Protein AF-A0A5J6SM64-F1 (afdb_monomer)

Solvent-accessible surface area (backbone atoms only — not comparable to full-atom values): 6710 Å² total; per-residue (Å²): 128,86,73,83,79,80,70,74,94,56,58,65,60,37,32,51,49,21,48,49,48,22,70,76,70,75,34,43,38,58,56,46,41,38,67,60,49,30,49,81,66,74,43,81,64,72,47,63,54,53,47,100,86,63,45,28,42,49,60,55,67,74,44,64,52,70,72,54,51,49,54,56,51,49,23,63,76,52,51,16,38,55,98,86,42,76,65,40,58,49,67,53,57,52,54,40,75,68,56,51,46,71,51,87,52,100,81,51,52,43,17,88,90,78

Secondary structure (DSSP, 8-state):
-PPPPPP---HHHHHHHHHHHHHHHSS-HHHHHIIIIIGGGT----EE-B-TTS-B-TTS-EE--HHHHHHHHHHHHTTTEETTEESS-HHHHHHHHH--EE-SSTT-EE-TT-

Foldseek 3Di:
DPDDDADDDDLVVQLVVQVVCCVVVVDGPVVVCVVQPQVVLVFDAWDFDDDPVRHTSRRDRIDGDPVSVVSVVVCLVVLQDDPNDRSDHSVCSCCQPPDFDANVDPPGTHGNHD

pLDDT: mean 93.54, std 9.14, range [40.0, 98.5]

Nearest PDB structures (foldseek):
  8dc1-assembly1_A  TM=9.010E-01  e=5.578E-06  Leptospira interrogans serovar Copenhageni str. Fiocruz L1-130
  3vwl-assembly1_A-2  TM=8.712E-01  e=3.631E-04  Paenarthrobacter ureafaciens
  3vwm-assembly1_A-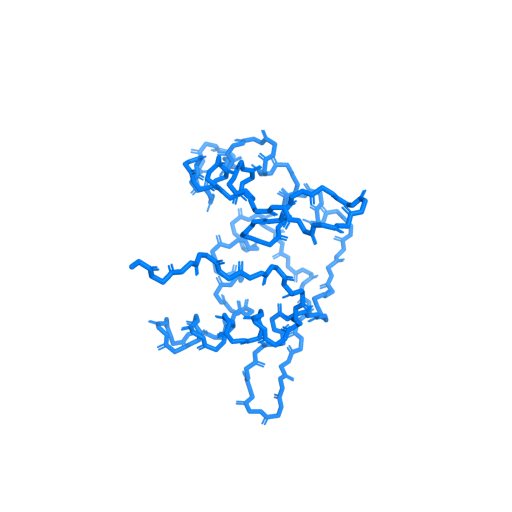2  TM=8.748E-01  e=3.876E-04  Paenarthrobacter ureafaciens
  3a66-assembly1_A-2  TM=8.771E-01  e=5.032E-04  Paenarthrobacter ureafaciens
  3a65-assembly1_A  TM=8.713E-01  e=5.032E-04  Paenarthrobacter ureafaciens

Mean predicted aligned error: 3.96 Å

Sequence (114 aa):
MAGRGTFRYKGVDYHLLSAIISKSTGLTLSNFAQTNLFSPLEIVDVEWGSDPQGVTVGSMGLKICFESLIKISQILVNNGLENKNEIISKHWINVSTTNGIPTNLSYGDYGFGW

InterPro domains:
  IPR012338 Beta-lactamase/transpeptidase-like [G3DSA:3.40.710.10] (2-114)
  IPR012338 Beta-lactamase/transpeptidase-like [SSF56601] (5-114)

Organism: NCBI:txid2283160

Structure (mmCIF, N/CA/C/O backbone):
data_AF-A0A5J6SM64-F1
#
_entry.id   AF-A0A5J6SM64-F1
#
loop_
_atom_site.group_PDB
_atom_site.id
_atom_site.type_symbol
_atom_site.label_atom_id
_atom_site.label_alt_id
_atom_site.label_comp_id
_atom_site.label_asym_id
_atom_site.label_entity_id
_atom_site.label_seq_id
_atom_site.pdbx_PDB_ins_code
_atom_site.Cartn_x
_atom_site.Cartn_y
_atom_site.Cartn_z
_atom_site.occupancy
_atom_site.B_iso_or_equiv
_atom_site.auth_seq_id
_atom_site.auth_comp_id
_atom_site.auth_asym_id
_atom_site.auth_atom_id
_atom_site.pdbx_PDB_model_num
ATOM 1 N N . MET A 1 1 ? 32.156 -6.028 -4.059 1.00 40.00 1 MET A N 1
ATOM 2 C CA . MET A 1 1 ? 30.913 -5.286 -3.756 1.00 40.00 1 MET A CA 1
ATOM 3 C C . MET A 1 1 ? 30.043 -5.336 -4.999 1.00 40.00 1 MET A C 1
ATOM 5 O O . MET A 1 1 ? 30.449 -4.781 -6.010 1.00 40.00 1 MET A O 1
ATOM 9 N N . ALA A 1 2 ? 28.936 -6.082 -4.987 1.00 46.69 2 ALA A N 1
ATOM 10 C CA . ALA A 1 2 ? 27.993 -6.049 -6.106 1.00 46.69 2 ALA A CA 1
ATOM 11 C C . ALA A 1 2 ? 27.396 -4.634 -6.168 1.00 46.69 2 ALA A C 1
ATOM 13 O O . ALA A 1 2 ? 26.866 -4.154 -5.166 1.00 46.69 2 ALA A O 1
ATOM 14 N N . GLY A 1 3 ? 27.582 -3.932 -7.287 1.00 57.56 3 GLY A N 1
ATOM 15 C CA . GLY A 1 3 ? 27.064 -2.575 -7.458 1.00 57.56 3 GLY A CA 1
ATOM 16 C C . GLY A 1 3 ? 25.545 -2.553 -7.297 1.00 57.56 3 GLY A C 1
ATOM 17 O O . GLY A 1 3 ? 24.868 -3.515 -7.663 1.00 57.56 3 GLY A O 1
ATOM 18 N N . ARG A 1 4 ? 25.004 -1.463 -6.739 1.00 69.69 4 ARG A N 1
ATOM 19 C CA . ARG A 1 4 ? 23.551 -1.242 -6.722 1.00 69.69 4 ARG A CA 1
ATOM 20 C C . ARG A 1 4 ? 23.028 -1.348 -8.161 1.00 69.69 4 ARG A C 1
ATOM 22 O O . ARG A 1 4 ? 23.631 -0.788 -9.076 1.00 69.69 4 ARG A O 1
ATOM 29 N N . GLY A 1 5 ? 21.954 -2.113 -8.355 1.00 82.62 5 GLY A N 1
ATOM 30 C CA . GLY A 1 5 ? 21.325 -2.287 -9.666 1.00 82.62 5 GLY A CA 1
ATOM 31 C C . GLY A 1 5 ? 20.804 -0.965 -10.243 1.00 82.62 5 GLY A C 1
ATOM 32 O O . GLY A 1 5 ? 20.677 0.029 -9.531 1.00 82.62 5 GLY A O 1
ATOM 33 N N . THR A 1 6 ? 20.492 -0.953 -11.542 1.00 87.19 6 THR A N 1
ATOM 34 C CA . THR A 1 6 ? 19.856 0.205 -12.194 1.00 87.19 6 THR A CA 1
ATOM 35 C C . THR A 1 6 ? 18.341 0.144 -12.042 1.00 87.19 6 THR A C 1
ATOM 37 O O . THR A 1 6 ? 17.749 -0.934 -12.121 1.00 87.19 6 THR A O 1
ATOM 40 N N . PHE A 1 7 ? 17.707 1.301 -11.837 1.00 90.06 7 PHE A N 1
ATOM 41 C CA . PHE A 1 7 ? 16.255 1.385 -11.722 1.00 90.06 7 PHE A CA 1
ATOM 42 C C . PHE A 1 7 ? 15.557 0.902 -13.002 1.00 90.06 7 PHE A C 1
ATOM 44 O O . PHE A 1 7 ? 15.909 1.302 -14.117 1.00 90.06 7 PHE A O 1
ATOM 51 N N . ARG A 1 8 ? 14.541 0.050 -12.832 1.00 91.00 8 ARG A N 1
ATOM 52 C CA . ARG A 1 8 ? 13.644 -0.424 -13.891 1.00 91.00 8 ARG A CA 1
ATOM 53 C C . ARG A 1 8 ? 12.250 -0.597 -13.302 1.00 91.00 8 ARG A C 1
ATOM 55 O O . ARG A 1 8 ? 12.046 -1.507 -12.509 1.00 91.00 8 ARG A O 1
ATOM 62 N N . TYR A 1 9 ? 11.299 0.235 -13.714 1.00 90.69 9 TYR A N 1
ATOM 63 C CA . TYR A 1 9 ? 9.911 0.059 -13.299 1.00 90.69 9 TYR A CA 1
ATOM 64 C C . TYR A 1 9 ? 9.316 -1.200 -13.940 1.00 90.69 9 TYR A C 1
ATOM 66 O O . TYR A 1 9 ? 9.328 -1.339 -15.167 1.00 90.69 9 TYR A O 1
ATOM 74 N N . LYS A 1 10 ? 8.798 -2.120 -13.121 1.00 93.00 10 LYS A N 1
ATOM 75 C CA . LYS A 1 10 ? 8.118 -3.330 -13.589 1.00 93.00 10 LYS A CA 1
ATOM 76 C C . LYS A 1 10 ? 6.916 -3.634 -12.705 1.00 93.00 10 LYS A C 1
ATOM 78 O O . LYS A 1 10 ? 7.056 -3.858 -11.509 1.00 93.00 10 LYS A O 1
ATOM 83 N N . GLY A 1 11 ? 5.732 -3.737 -13.310 1.00 91.56 11 GLY A N 1
ATOM 84 C CA . GLY A 1 11 ? 4.517 -4.114 -12.579 1.00 91.56 11 GLY A CA 1
ATOM 85 C C . GLY A 1 11 ? 4.631 -5.479 -11.884 1.00 91.56 11 GLY A C 1
ATOM 86 O O . GLY A 1 11 ? 4.083 -5.667 -10.803 1.00 91.56 11 GLY A O 1
ATOM 87 N N . VAL A 1 12 ? 5.392 -6.422 -12.455 1.00 94.94 12 VAL A N 1
ATOM 88 C CA . VAL A 1 12 ? 5.585 -7.759 -11.865 1.00 94.94 12 VAL A CA 1
ATOM 89 C C . VAL A 1 12 ? 6.191 -7.712 -10.459 1.00 94.94 12 VAL A C 1
ATOM 91 O O . VAL A 1 12 ? 5.874 -8.573 -9.645 1.00 94.94 12 VAL A O 1
ATOM 94 N N . ASP A 1 13 ? 6.982 -6.684 -10.139 1.00 96.25 13 ASP A N 1
ATOM 95 C CA . ASP A 1 13 ? 7.616 -6.549 -8.826 1.00 96.25 13 ASP A CA 1
ATOM 96 C C . ASP A 1 13 ? 6.554 -6.343 -7.728 1.00 96.25 13 ASP A C 1
ATOM 98 O O . ASP A 1 13 ? 6.626 -6.952 -6.662 1.00 96.25 13 ASP A O 1
ATOM 102 N N . TYR A 1 14 ? 5.493 -5.580 -8.013 1.00 96.94 14 TYR A N 1
ATOM 103 C CA . TYR A 1 14 ? 4.371 -5.374 -7.087 1.00 96.94 14 TYR A CA 1
ATOM 104 C C . TYR A 1 14 ? 3.464 -6.598 -6.972 1.00 96.94 14 TYR A C 1
ATOM 106 O O . TYR A 1 14 ? 2.929 -6.889 -5.902 1.00 96.94 14 TYR A O 1
ATOM 114 N N . HIS A 1 15 ? 3.303 -7.353 -8.058 1.00 97.50 15 HIS A N 1
ATOM 115 C CA . HIS A 1 15 ? 2.568 -8.612 -7.995 1.00 97.50 15 HIS A CA 1
ATOM 116 C C . HIS A 1 15 ? 3.336 -9.672 -7.186 1.00 97.50 15 HIS A C 1
ATOM 118 O O . HIS A 1 15 ? 2.740 -10.401 -6.395 1.00 97.50 15 HIS A O 1
ATOM 124 N N . LEU 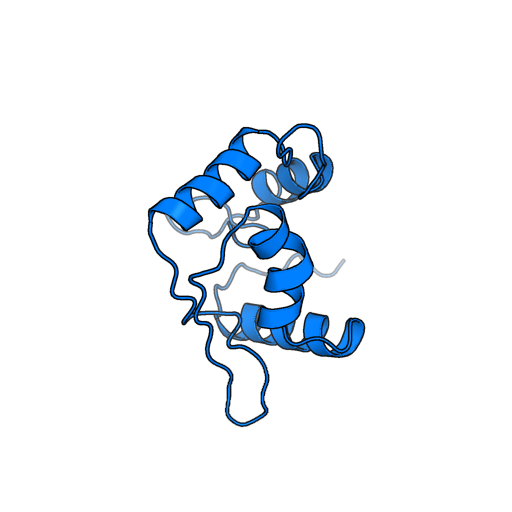A 1 16 ? 4.670 -9.687 -7.278 1.00 97.75 16 LEU A N 1
ATOM 125 C CA . LEU A 1 16 ? 5.514 -10.504 -6.409 1.00 97.75 16 LEU A CA 1
ATOM 126 C C . LEU A 1 16 ? 5.369 -10.101 -4.932 1.00 97.75 16 LEU A C 1
ATOM 128 O O . LEU A 1 16 ? 5.256 -10.983 -4.083 1.00 97.75 16 LEU A O 1
ATOM 132 N N . LEU A 1 17 ? 5.305 -8.802 -4.610 1.00 98.06 17 LEU A N 1
ATOM 133 C CA . LEU A 1 17 ? 5.019 -8.344 -3.241 1.00 98.06 17 LEU A CA 1
ATOM 134 C C . LEU A 1 17 ? 3.658 -8.844 -2.737 1.00 98.06 17 LEU A C 1
ATOM 136 O O . LEU A 1 17 ? 3.563 -9.307 -1.600 1.00 98.06 17 LEU A O 1
ATOM 140 N N . SER A 1 18 ? 2.629 -8.825 -3.591 1.00 98.19 18 SER A N 1
ATOM 141 C CA . SER A 1 18 ? 1.316 -9.405 -3.275 1.00 98.19 18 SER A CA 1
ATOM 142 C C . SER A 1 18 ? 1.421 -10.891 -2.915 1.00 98.19 18 SER A C 1
ATOM 144 O O . SER A 1 18 ? 0.891 -11.327 -1.888 1.00 98.19 18 SER A O 1
ATOM 146 N N . ALA A 1 19 ? 2.170 -11.667 -3.704 1.00 98.19 19 ALA A N 1
ATOM 147 C CA . ALA A 1 19 ? 2.404 -13.084 -3.439 1.00 98.19 19 ALA A CA 1
ATOM 148 C C . ALA A 1 19 ? 3.197 -13.314 -2.139 1.00 98.19 19 ALA A C 1
ATOM 150 O O . ALA A 1 19 ? 2.870 -14.225 -1.378 1.00 98.19 19 ALA A O 1
ATOM 151 N N . ILE A 1 20 ? 4.202 -12.479 -1.849 1.00 98.50 20 ILE A N 1
ATOM 152 C CA . ILE A 1 20 ? 4.990 -12.543 -0.608 1.00 98.50 20 ILE A CA 1
ATOM 153 C C . ILE A 1 20 ? 4.100 -12.300 0.611 1.00 98.50 20 ILE A C 1
ATOM 155 O O . ILE A 1 20 ? 4.124 -13.113 1.531 1.00 98.50 20 ILE A O 1
ATOM 159 N N . ILE A 1 21 ? 3.295 -11.230 0.606 1.00 98.31 21 ILE A N 1
ATOM 160 C CA . ILE A 1 21 ? 2.339 -10.928 1.684 1.00 98.31 21 ILE A CA 1
ATOM 161 C C . ILE A 1 21 ? 1.361 -12.088 1.853 1.00 98.31 21 ILE A C 1
ATOM 163 O O . ILE A 1 21 ? 1.128 -12.550 2.971 1.00 98.31 21 ILE A O 1
ATOM 167 N N . SER A 1 22 ? 0.857 -12.618 0.739 1.00 98.06 22 SER A N 1
ATOM 168 C CA . SER A 1 22 ? -0.064 -13.752 0.767 1.00 98.06 22 SER A CA 1
ATOM 169 C C . SER A 1 22 ? 0.556 -14.992 1.396 1.00 98.06 22 SER A C 1
ATOM 171 O O . SER A 1 22 ? -0.059 -15.647 2.237 1.00 98.06 22 SER A O 1
ATOM 173 N N . LYS A 1 23 ? 1.810 -15.290 1.053 1.00 98.06 23 LYS A N 1
ATOM 174 C CA . LYS A 1 23 ? 2.518 -16.453 1.580 1.00 98.06 23 LYS A CA 1
ATOM 175 C C . LYS A 1 23 ? 2.921 -16.294 3.046 1.00 98.06 23 LYS A C 1
ATOM 177 O O . LYS A 1 23 ? 2.910 -17.289 3.766 1.00 98.06 23 LYS A O 1
ATOM 182 N N . SER A 1 24 ? 3.300 -15.091 3.476 1.00 98.44 24 SER A N 1
ATOM 183 C CA . SER A 1 24 ? 3.796 -14.837 4.834 1.00 98.44 24 SER A CA 1
ATOM 184 C C . SER A 1 24 ? 2.682 -14.667 5.865 1.00 98.44 24 SER A C 1
ATOM 186 O O . SER A 1 24 ? 2.884 -15.005 7.027 1.00 98.44 24 SER A O 1
ATOM 188 N N . THR A 1 25 ? 1.516 -14.169 5.448 1.00 98.06 25 THR A N 1
ATOM 189 C CA . THR A 1 25 ? 0.386 -13.882 6.349 1.00 98.06 25 THR A CA 1
ATOM 190 C C . THR A 1 25 ? -0.742 -14.906 6.259 1.00 98.06 25 THR A C 1
ATOM 192 O O . THR A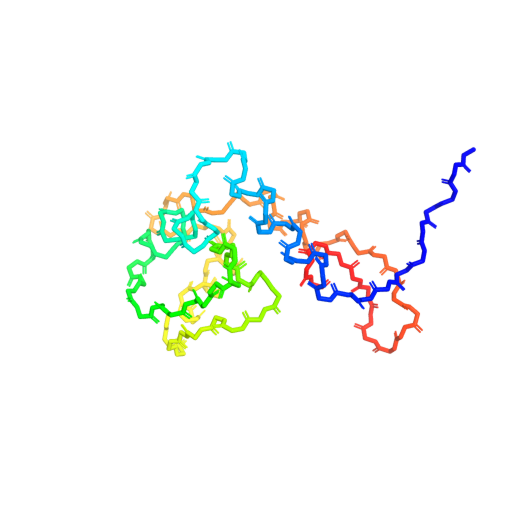 1 25 ? -1.545 -15.009 7.182 1.00 98.06 25 THR A O 1
ATOM 195 N N . GLY A 1 26 ? -0.832 -15.654 5.154 1.00 97.56 26 GLY A N 1
ATOM 196 C CA . GLY A 1 26 ? -1.979 -16.513 4.852 1.00 97.56 26 GLY A CA 1
ATOM 197 C C . GLY A 1 26 ? -3.225 -15.754 4.371 1.00 97.56 26 GLY A C 1
ATOM 198 O O . GLY A 1 26 ? -4.255 -16.381 4.134 1.00 97.56 26 GLY A O 1
ATOM 199 N N . LEU A 1 27 ? -3.147 -14.429 4.206 1.00 98.12 27 LEU A N 1
ATOM 200 C CA . LEU A 1 27 ? -4.221 -13.572 3.698 1.00 98.12 27 LEU A CA 1
ATOM 201 C C . LEU A 1 27 ? -3.869 -13.063 2.304 1.00 98.12 27 LEU A C 1
ATOM 203 O O . LEU A 1 27 ? -2.745 -12.635 2.087 1.00 98.12 27 LEU A O 1
ATOM 207 N N . THR A 1 28 ? -4.825 -12.998 1.377 1.00 98.00 28 THR A N 1
ATOM 208 C CA . THR A 1 28 ? -4.607 -12.260 0.118 1.00 98.00 28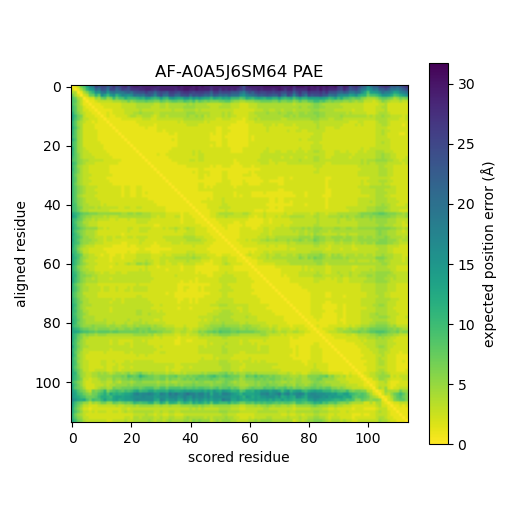 THR A CA 1
ATOM 209 C C . THR A 1 28 ? -4.221 -10.806 0.411 1.00 98.00 28 THR A C 1
ATOM 211 O O . THR A 1 28 ? -4.626 -10.259 1.440 1.00 98.00 28 THR A O 1
ATOM 214 N N . LEU A 1 29 ? -3.482 -10.142 -0.487 1.00 98.38 29 LEU A N 1
ATOM 215 C CA . LEU A 1 29 ? -3.125 -8.728 -0.296 1.00 98.38 29 LEU A CA 1
ATOM 216 C C . LEU A 1 29 ? -4.365 -7.852 -0.063 1.00 98.38 29 LEU A C 1
ATOM 218 O O . LEU A 1 29 ? -4.331 -6.989 0.809 1.00 98.38 29 LEU A O 1
ATOM 222 N N . SER A 1 30 ? -5.466 -8.106 -0.779 1.00 98.06 30 SER A N 1
ATOM 223 C CA . SER A 1 30 ? -6.721 -7.377 -0.561 1.00 98.06 30 SER A CA 1
ATOM 224 C C . SER A 1 30 ? -7.251 -7.555 0.865 1.00 98.06 30 SER A C 1
ATOM 226 O O . SER A 1 30 ? -7.622 -6.571 1.497 1.00 98.06 30 SER A O 1
ATOM 228 N N . ASN A 1 31 ? -7.248 -8.778 1.408 1.00 97.88 31 ASN A N 1
ATOM 229 C CA . ASN A 1 31 ? -7.709 -9.032 2.777 1.00 97.88 31 ASN A CA 1
ATOM 230 C C . ASN A 1 31 ? -6.741 -8.465 3.819 1.00 97.88 31 ASN A C 1
ATOM 232 O O . ASN A 1 31 ? -7.170 -7.892 4.816 1.00 97.88 31 ASN A O 1
ATOM 236 N N . PHE A 1 32 ? -5.435 -8.572 3.574 1.00 98.31 32 PHE A N 1
ATOM 237 C CA . PHE A 1 32 ? -4.421 -7.961 4.424 1.00 98.31 32 PHE A CA 1
ATOM 238 C C . PHE A 1 32 ? -4.598 -6.436 4.494 1.00 98.31 32 PHE A C 1
ATOM 240 O O . PHE A 1 32 ? -4.608 -5.870 5.587 1.00 98.31 32 PHE A O 1
ATOM 247 N N . ALA A 1 33 ? -4.789 -5.773 3.350 1.00 97.88 33 ALA A N 1
ATOM 248 C CA . ALA A 1 33 ? -5.056 -4.339 3.285 1.00 97.88 33 ALA A CA 1
ATOM 249 C C . ALA A 1 33 ? -6.408 -3.982 3.919 1.00 97.88 33 ALA A C 1
ATOM 251 O O . ALA A 1 33 ? -6.496 -2.984 4.632 1.00 97.88 33 ALA A O 1
ATOM 252 N N . GLN A 1 34 ? -7.434 -4.823 3.745 1.00 98.00 34 GLN A N 1
ATOM 253 C CA . GLN A 1 34 ? -8.723 -4.636 4.405 1.00 98.00 34 GLN A CA 1
ATOM 254 C C . GLN A 1 34 ? -8.567 -4.596 5.926 1.00 98.00 34 GLN A C 1
ATOM 256 O O . GLN A 1 34 ? -9.034 -3.656 6.558 1.00 98.00 34 GLN A O 1
ATOM 261 N N . THR A 1 35 ? -7.860 -5.564 6.512 1.00 97.38 35 THR A N 1
ATOM 262 C CA . THR A 1 35 ? -7.663 -5.642 7.965 1.00 97.38 35 THR A CA 1
ATOM 263 C C . THR A 1 35 ? -6.786 -4.518 8.513 1.00 97.38 35 THR A C 1
ATOM 265 O O . THR A 1 35 ? -7.103 -3.965 9.562 1.00 97.38 35 THR A O 1
ATOM 268 N N . ASN A 1 36 ? -5.685 -4.188 7.833 1.00 96.94 36 ASN A N 1
ATOM 269 C CA . ASN A 1 36 ? -4.637 -3.337 8.409 1.00 96.94 36 ASN A CA 1
ATOM 270 C C . ASN A 1 36 ? -4.700 -1.869 7.965 1.00 96.94 36 ASN A C 1
ATOM 272 O O . ASN A 1 36 ? -4.061 -1.031 8.592 1.00 96.94 36 ASN A O 1
ATOM 276 N N . LEU A 1 37 ? -5.440 -1.547 6.899 1.00 97.25 37 LEU A N 1
ATOM 277 C CA . LEU A 1 37 ? -5.515 -0.190 6.355 1.00 97.25 37 LEU A CA 1
ATOM 278 C C . LEU A 1 37 ? -6.956 0.263 6.116 1.00 97.25 37 LEU A C 1
ATOM 280 O O . LEU A 1 37 ? -7.358 1.288 6.650 1.00 97.25 37 LEU A O 1
ATOM 284 N N . PHE A 1 38 ? -7.754 -0.480 5.347 1.00 97.69 38 PHE A N 1
ATOM 285 C CA . PHE A 1 38 ? -9.073 0.010 4.939 1.00 97.69 38 PHE A CA 1
ATOM 286 C C . PHE A 1 38 ? -10.084 0.010 6.090 1.00 97.69 38 PHE A C 1
ATOM 288 O O . PHE A 1 38 ? -10.700 1.038 6.352 1.00 97.69 38 PHE A O 1
ATOM 295 N N . SER A 1 39 ? -10.223 -1.090 6.836 1.00 96.88 39 SER A N 1
ATOM 296 C CA . SER A 1 39 ? -11.153 -1.156 7.971 1.00 96.88 39 SER A CA 1
ATOM 297 C C . SER A 1 39 ? -10.824 -0.158 9.090 1.00 96.88 39 SER A C 1
ATOM 299 O O . SER A 1 39 ? -11.758 0.499 9.545 1.00 96.88 39 SER A O 1
ATOM 301 N N . PRO A 1 40 ? -9.555 0.037 9.509 1.00 96.00 40 PRO A N 1
ATOM 302 C CA . PRO A 1 40 ? -9.207 1.078 10.482 1.00 96.00 40 PRO A CA 1
ATOM 303 C C . PRO A 1 40 ? -9.551 2.508 10.044 1.00 96.00 40 PRO A C 1
ATOM 305 O O . PRO A 1 40 ? -9.719 3.375 10.894 1.00 96.00 40 PRO A O 1
ATOM 308 N N . LEU A 1 41 ? -9.662 2.747 8.734 1.00 96.94 41 LEU A N 1
ATOM 309 C CA . LEU A 1 41 ? -10.059 4.031 8.149 1.00 96.94 41 LEU A CA 1
ATOM 310 C C . LEU A 1 41 ? -11.542 4.080 7.764 1.00 96.94 41 LEU A C 1
ATOM 312 O O . LEU A 1 41 ? -11.989 5.039 7.130 1.00 96.94 41 LEU A O 1
ATOM 316 N N . GLU A 1 42 ? -12.316 3.051 8.110 1.00 96.38 42 GLU A N 1
ATOM 317 C CA . GLU A 1 42 ? -13.727 2.931 7.735 1.00 96.38 42 GLU A CA 1
ATOM 318 C C . GLU A 1 42 ? -13.928 3.052 6.211 1.00 96.38 42 GLU A C 1
ATOM 320 O O . GLU A 1 42 ? -14.819 3.752 5.723 1.00 96.38 42 GLU A O 1
ATOM 325 N N . ILE A 1 43 ? -13.033 2.424 5.449 1.00 97.94 43 ILE A N 1
ATOM 326 C CA . ILE A 1 43 ? -13.104 2.284 3.994 1.00 97.94 43 ILE A CA 1
ATOM 327 C C . ILE A 1 43 ? -13.724 0.917 3.691 1.00 97.94 43 ILE A C 1
ATOM 329 O O . ILE A 1 43 ? -13.226 -0.123 4.136 1.00 97.94 43 ILE A O 1
ATOM 333 N N . VAL A 1 44 ? -14.819 0.927 2.932 1.00 95.69 44 VAL A N 1
ATOM 334 C CA . VAL A 1 44 ? -15.640 -0.265 2.636 1.00 95.69 44 VAL A CA 1
ATOM 335 C C . VAL A 1 44 ? -15.873 -0.478 1.139 1.00 95.69 44 VAL A C 1
ATOM 337 O O . VAL A 1 44 ? -16.340 -1.528 0.715 1.00 95.69 44 VAL A O 1
ATOM 340 N N . ASP A 1 45 ? -15.539 0.521 0.335 1.00 96.38 45 ASP A N 1
ATOM 341 C CA . ASP A 1 45 ? -15.778 0.646 -1.099 1.00 96.38 45 ASP A CA 1
ATOM 342 C C . ASP A 1 45 ? -14.550 0.218 -1.916 1.00 96.38 45 ASP A C 1
ATOM 344 O O . ASP A 1 45 ? -14.080 0.942 -2.790 1.00 96.38 45 ASP A O 1
ATOM 348 N N . VAL A 1 46 ? -14.003 -0.961 -1.615 1.00 97.62 46 VAL A N 1
ATOM 349 C CA . VAL A 1 46 ? -12.793 -1.482 -2.266 1.00 97.62 46 VAL A CA 1
ATOM 350 C C . VAL A 1 46 ? -13.127 -2.670 -3.156 1.00 97.62 46 VAL A C 1
ATOM 352 O O . VAL A 1 46 ? -13.680 -3.670 -2.705 1.00 97.62 46 VAL A O 1
ATOM 355 N N . GLU A 1 47 ? -12.705 -2.595 -4.415 1.00 97.75 47 GLU A N 1
ATOM 356 C CA . GLU A 1 47 ? -12.660 -3.740 -5.322 1.00 97.75 47 GLU A CA 1
ATOM 357 C C . GLU A 1 47 ? -11.220 -3.922 -5.806 1.00 97.75 47 GLU A C 1
ATOM 359 O O . GLU A 1 47 ? -10.637 -3.014 -6.399 1.00 97.75 47 GLU A O 1
ATOM 364 N N . TRP A 1 48 ? -10.638 -5.099 -5.566 1.00 97.69 48 TRP A N 1
ATOM 365 C CA . TRP A 1 48 ? -9.290 -5.415 -6.031 1.00 97.69 48 TRP A CA 1
ATOM 366 C C . TRP A 1 48 ? -9.214 -6.847 -6.561 1.00 97.69 48 TRP A C 1
ATOM 368 O O . TRP A 1 48 ? -9.253 -7.827 -5.815 1.00 97.69 48 TRP A O 1
ATOM 378 N N . GLY A 1 49 ? -9.132 -6.958 -7.888 1.00 96.56 49 GLY A N 1
ATOM 379 C CA . GLY A 1 49 ? -9.122 -8.238 -8.590 1.00 96.56 49 GLY A CA 1
ATOM 380 C C . GLY A 1 49 ? -7.900 -9.105 -8.278 1.00 96.56 49 GLY A C 1
ATOM 381 O O . GLY A 1 49 ? -6.834 -8.619 -7.893 1.00 96.56 49 GLY A O 1
ATOM 382 N N . SER A 1 50 ? -8.060 -10.409 -8.488 1.00 97.69 50 SER A N 1
ATOM 383 C CA . SER A 1 50 ? -6.987 -11.401 -8.386 1.00 97.69 50 SER A CA 1
ATOM 384 C C . SER A 1 50 ? -6.702 -12.038 -9.740 1.00 97.69 50 SER A C 1
ATOM 386 O O . SER A 1 50 ? -7.539 -12.011 -10.643 1.00 97.69 50 SER A O 1
ATOM 388 N N . ASP A 1 51 ? -5.504 -12.590 -9.879 1.00 95.69 51 ASP A N 1
ATOM 389 C CA . ASP A 1 51 ? -5.132 -13.422 -11.016 1.00 95.69 51 ASP A CA 1
ATOM 390 C C . ASP A 1 51 ? -5.873 -14.784 -10.984 1.00 95.69 51 ASP A C 1
ATOM 392 O O . ASP A 1 51 ? -6.578 -15.096 -10.015 1.00 95.69 51 ASP A O 1
ATOM 396 N N . PRO A 1 52 ? -5.718 -15.643 -12.011 1.00 96.56 52 PRO A N 1
ATOM 397 C CA . PRO A 1 52 ? -6.355 -16.960 -12.017 1.00 96.56 52 PRO A CA 1
ATOM 398 C C . PRO A 1 52 ? -5.831 -17.934 -10.942 1.00 96.56 52 PRO A C 1
ATOM 400 O O . PRO A 1 52 ? -6.376 -19.026 -10.804 1.00 96.56 52 PRO A O 1
ATOM 403 N N . GLN A 1 53 ? -4.771 -17.586 -10.204 1.00 94.69 53 GLN A N 1
ATOM 404 C CA . GLN A 1 53 ? -4.232 -18.353 -9.076 1.00 94.69 53 GLN A CA 1
ATOM 405 C C . GLN A 1 53 ? -4.782 -17.854 -7.726 1.00 94.69 53 GLN A C 1
ATOM 407 O O . GLN A 1 53 ? -4.485 -18.448 -6.689 1.00 94.69 53 GLN A O 1
ATOM 412 N N . GLY A 1 54 ? -5.601 -16.797 -7.724 1.00 95.12 54 GLY A N 1
ATOM 413 C CA . GLY A 1 54 ? -6.180 -16.198 -6.522 1.00 95.12 54 GLY A CA 1
ATOM 414 C C . GLY A 1 54 ? -5.256 -15.207 -5.809 1.00 95.12 54 GLY A C 1
ATOM 415 O O . GLY A 1 54 ? -5.567 -14.786 -4.695 1.00 95.12 54 GLY A O 1
ATOM 416 N N . VAL A 1 55 ? -4.136 -14.810 -6.422 1.00 97.62 55 VAL A N 1
ATOM 417 C CA . VAL A 1 55 ? -3.258 -13.763 -5.887 1.00 97.62 55 VAL A CA 1
ATOM 418 C C . VAL A 1 55 ? -3.785 -12.407 -6.343 1.00 97.62 55 VAL A C 1
ATOM 420 O O . VAL A 1 55 ? -3.919 -12.151 -7.539 1.00 97.62 55 VAL A O 1
ATOM 423 N N . THR A 1 56 ? -4.065 -11.503 -5.402 1.00 98.44 56 THR A N 1
ATOM 424 C CA . THR A 1 56 ? -4.486 -10.130 -5.723 1.00 98.44 56 THR A CA 1
ATOM 425 C C . THR A 1 56 ? -3.469 -9.460 -6.654 1.00 98.44 56 THR A C 1
ATOM 427 O O . THR A 1 56 ? -2.254 -9.550 -6.437 1.00 98.44 56 THR A O 1
ATOM 430 N N . VAL A 1 57 ? -3.937 -8.762 -7.690 1.00 97.94 57 VAL A N 1
ATOM 431 C CA . VAL A 1 57 ? -3.071 -8.117 -8.687 1.00 97.94 57 VAL A CA 1
ATOM 432 C C . VAL A 1 57 ? -2.391 -6.885 -8.077 1.00 97.94 57 VAL A C 1
ATOM 434 O O . VAL A 1 57 ? -2.882 -5.771 -8.180 1.00 97.94 57 VAL A O 1
ATOM 437 N N . GLY A 1 58 ? -1.237 -7.073 -7.431 1.00 95.56 58 GLY A N 1
ATOM 438 C CA . GLY A 1 58 ? -0.564 -6.012 -6.663 1.00 95.56 58 GLY A CA 1
ATOM 439 C C . GLY A 1 58 ? -0.123 -4.769 -7.448 1.00 95.56 58 GLY A C 1
ATOM 440 O O . GLY A 1 58 ? 0.183 -3.754 -6.838 1.00 95.56 58 GLY A O 1
ATOM 441 N N . SER A 1 59 ? -0.081 -4.822 -8.781 1.00 95.81 59 SER A N 1
ATOM 442 C CA . SER A 1 59 ? 0.405 -3.726 -9.629 1.00 95.81 59 SER A CA 1
ATOM 443 C C . SER A 1 59 ? -0.674 -2.790 -10.164 1.00 95.81 59 SER A C 1
ATOM 445 O O . SER A 1 59 ? -0.342 -1.711 -10.648 1.00 95.81 59 SER A O 1
ATOM 447 N N . MET A 1 60 ? -1.944 -3.205 -10.153 1.00 95.12 60 MET A N 1
ATOM 448 C CA . MET A 1 60 ? -3.043 -2.464 -10.777 1.00 95.12 60 MET A CA 1
ATOM 449 C C . MET A 1 60 ? -4.410 -2.957 -10.291 1.00 95.12 60 MET A C 1
ATOM 451 O O . MET A 1 60 ? -4.517 -3.960 -9.593 1.00 95.12 60 MET A O 1
ATOM 455 N N . GLY A 1 61 ? -5.479 -2.286 -10.724 1.00 95.00 61 GLY A N 1
ATOM 456 C CA . GLY A 1 61 ? -6.842 -2.810 -10.603 1.00 95.00 61 GLY A CA 1
ATOM 457 C C . GLY A 1 61 ? -7.514 -2.600 -9.247 1.00 95.00 61 GLY A C 1
ATOM 458 O O . GLY A 1 61 ? -8.624 -3.091 -9.069 1.00 95.00 61 GLY A O 1
ATOM 459 N N . LEU A 1 62 ? -6.884 -1.863 -8.326 1.00 97.56 62 LEU A N 1
ATOM 460 C CA . LEU A 1 62 ? -7.561 -1.326 -7.148 1.00 97.56 62 LEU A CA 1
ATOM 461 C C . LEU A 1 62 ? -8.554 -0.245 -7.596 1.00 97.56 62 LEU A C 1
ATOM 463 O O . LEU A 1 62 ? -8.156 0.760 -8.188 1.00 97.56 62 LEU A O 1
ATOM 467 N N . LYS A 1 63 ? -9.836 -0.450 -7.301 1.00 98.00 63 LYS A N 1
ATOM 468 C CA . LYS A 1 63 ? -10.898 0.546 -7.453 1.00 98.00 63 LYS A CA 1
ATOM 469 C C . LYS A 1 63 ? -11.373 0.961 -6.066 1.00 98.00 63 LYS A C 1
ATOM 471 O O . LYS A 1 63 ? -11.625 0.105 -5.219 1.00 98.00 63 LYS A O 1
ATOM 476 N N . ILE A 1 64 ? -11.473 2.267 -5.860 1.00 97.88 64 ILE A N 1
ATOM 477 C CA . ILE A 1 64 ? -11.846 2.903 -4.596 1.00 97.88 64 ILE A CA 1
ATOM 478 C C . ILE A 1 64 ? -12.448 4.281 -4.901 1.00 97.88 64 ILE A C 1
ATOM 480 O O . ILE A 1 64 ? -12.037 4.913 -5.882 1.00 97.88 64 ILE A O 1
ATOM 484 N N . CYS A 1 65 ? -13.413 4.757 -4.110 1.00 97.75 65 CYS A N 1
ATOM 485 C CA . CYS A 1 65 ? -13.943 6.109 -4.273 1.00 97.75 65 CYS A CA 1
ATOM 486 C C . CYS A 1 65 ? -12.911 7.160 -3.853 1.00 97.75 65 CYS A C 1
ATOM 488 O O . CYS A 1 65 ? -12.000 6.924 -3.051 1.00 97.75 65 CYS A O 1
ATOM 490 N N . PHE A 1 66 ? -13.073 8.361 -4.400 1.00 97.50 66 PHE A N 1
ATOM 491 C CA . PHE A 1 66 ? -12.160 9.471 -4.160 1.00 97.50 66 PHE A CA 1
ATOM 492 C C . PHE A 1 66 ? -12.111 9.869 -2.677 1.00 97.50 66 PHE A C 1
ATOM 494 O O . PHE A 1 66 ? -11.037 10.122 -2.138 1.00 97.50 66 PHE A O 1
ATOM 501 N N . GLU A 1 67 ? -13.250 9.849 -1.992 1.00 97.56 67 GLU A N 1
ATOM 502 C CA . GLU A 1 67 ? -13.378 10.155 -0.568 1.00 97.56 67 GLU A CA 1
ATOM 503 C C . GLU A 1 67 ? -12.554 9.193 0.296 1.00 97.56 67 GLU A C 1
ATOM 505 O O . GLU A 1 67 ? -11.859 9.615 1.221 1.00 97.56 67 GLU A O 1
ATOM 510 N N . SER A 1 68 ? -12.567 7.904 -0.037 1.00 98.06 68 SER A N 1
ATOM 511 C CA . SER A 1 68 ? -11.769 6.890 0.652 1.00 98.06 68 SER A CA 1
ATOM 512 C C . SER A 1 68 ? -10.274 7.035 0.350 1.00 98.06 68 SER A C 1
ATOM 514 O O . SER A 1 68 ? -9.442 6.850 1.241 1.00 98.06 68 SER A O 1
ATOM 516 N N . LEU A 1 69 ? -9.906 7.470 -0.860 1.00 97.12 69 LEU A N 1
ATOM 517 C CA . LEU A 1 69 ? -8.520 7.828 -1.175 1.00 97.12 69 LEU A CA 1
ATOM 518 C C . LEU A 1 69 ? -8.036 9.051 -0.372 1.00 97.12 69 LEU A C 1
ATOM 520 O O . LEU A 1 69 ? -6.892 9.057 0.089 1.00 97.12 69 LEU A O 1
ATOM 524 N N . ILE A 1 70 ? -8.895 10.055 -0.140 1.00 97.62 70 ILE A N 1
ATOM 525 C CA . ILE A 1 70 ? -8.570 11.204 0.728 1.00 97.62 70 ILE A CA 1
ATOM 526 C C . ILE A 1 70 ? -8.223 10.729 2.140 1.00 97.62 70 ILE A C 1
ATOM 528 O O . ILE A 1 70 ? -7.250 11.220 2.710 1.00 97.62 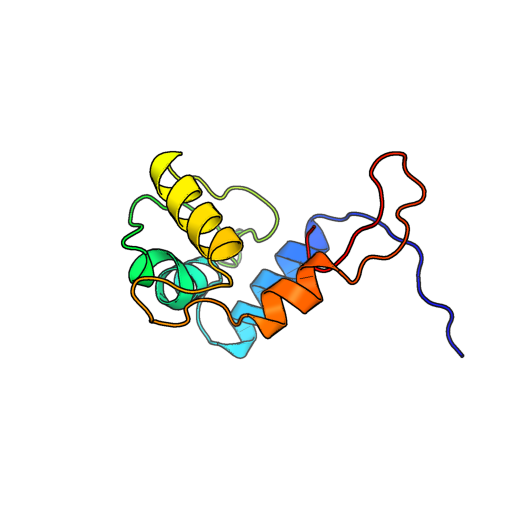70 ILE A O 1
ATOM 532 N N . LYS A 1 71 ? -8.958 9.756 2.697 1.00 97.31 71 LYS A N 1
ATOM 533 C CA . LYS A 1 71 ? -8.643 9.203 4.025 1.00 97.31 71 LYS A CA 1
ATOM 534 C C . LYS A 1 71 ? -7.221 8.634 4.072 1.00 97.31 71 LYS A C 1
ATOM 536 O O . LYS A 1 71 ? -6.461 8.972 4.974 1.00 97.31 71 LYS A O 1
ATOM 541 N N . ILE A 1 72 ? -6.818 7.854 3.065 1.00 97.06 72 ILE A N 1
ATOM 542 C CA . ILE A 1 72 ? -5.447 7.320 2.962 1.00 97.06 72 ILE A CA 1
ATOM 543 C C . ILE A 1 72 ? -4.421 8.460 2.857 1.00 97.06 72 ILE A C 1
ATOM 545 O O . ILE A 1 72 ? -3.399 8.441 3.542 1.00 97.06 72 ILE A O 1
ATOM 549 N N . SER A 1 73 ? -4.701 9.483 2.044 1.00 96.19 73 SER A N 1
ATOM 550 C CA . SER A 1 73 ? -3.838 10.666 1.928 1.00 96.19 73 SER A CA 1
ATOM 551 C C . SER A 1 73 ? -3.676 11.391 3.266 1.00 96.19 73 SER A C 1
ATOM 553 O O . SER A 1 73 ? -2.569 11.801 3.619 1.00 96.19 73 SER A O 1
ATOM 555 N N . GLN A 1 74 ? -4.759 11.540 4.030 1.00 96.94 74 GLN A N 1
ATOM 556 C CA . GLN A 1 74 ? -4.728 12.207 5.325 1.00 96.94 74 GLN A CA 1
ATOM 557 C C . GLN A 1 74 ? -3.842 11.453 6.322 1.00 96.94 74 GLN A C 1
ATOM 559 O O . GLN A 1 74 ? -3.103 12.096 7.063 1.00 96.94 74 GLN A O 1
ATOM 564 N N . ILE A 1 75 ? -3.835 10.116 6.292 1.00 97.06 75 ILE A N 1
ATOM 565 C CA . ILE A 1 75 ? -2.922 9.300 7.106 1.00 97.06 75 ILE A CA 1
ATOM 566 C C . ILE A 1 75 ? -1.465 9.599 6.787 1.00 97.06 75 ILE A C 1
ATOM 568 O O . ILE A 1 75 ? -0.676 9.800 7.709 1.00 97.06 75 ILE A O 1
ATOM 572 N N . LEU A 1 76 ? -1.095 9.681 5.508 1.00 95.81 76 LEU A N 1
ATOM 573 C CA . LEU A 1 76 ? 0.282 9.995 5.119 1.00 95.81 76 LEU A CA 1
ATOM 574 C C . LEU A 1 76 ? 0.702 11.391 5.610 1.00 95.81 76 LEU A C 1
ATOM 576 O O . LEU A 1 76 ? 1.772 11.535 6.202 1.00 95.81 76 LEU A O 1
ATOM 580 N N . VAL A 1 77 ? -0.167 12.397 5.453 1.00 96.25 77 VAL A N 1
ATOM 581 C CA . VAL A 1 77 ? 0.059 13.769 5.956 1.00 96.25 77 VAL A CA 1
ATOM 582 C C . VAL A 1 77 ? 0.149 13.802 7.486 1.00 96.25 77 VAL A C 1
ATOM 584 O O . VAL A 1 77 ? 0.996 14.492 8.055 1.00 96.25 77 VAL A O 1
ATOM 587 N N . ASN A 1 78 ? -0.672 13.003 8.165 1.00 96.88 78 ASN A N 1
ATOM 588 C CA . ASN A 1 78 ? -0.727 12.905 9.622 1.00 96.88 78 ASN A CA 1
ATOM 589 C C . ASN A 1 78 ? 0.346 11.978 10.216 1.00 96.88 78 ASN A C 1
ATOM 59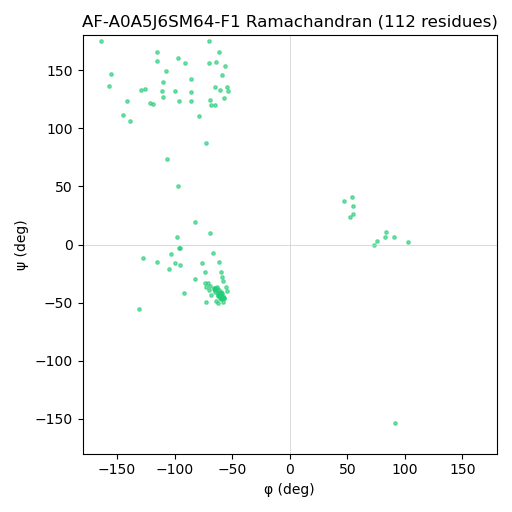1 O O . ASN A 1 78 ? 0.223 11.556 11.366 1.00 96.88 78 ASN A O 1
ATOM 595 N N . ASN A 1 79 ? 1.419 11.675 9.477 1.00 96.75 79 ASN A N 1
ATOM 596 C CA . ASN A 1 79 ? 2.501 10.791 9.923 1.00 96.75 79 ASN A CA 1
ATOM 597 C C . ASN A 1 79 ? 2.010 9.407 10.385 1.00 96.75 79 ASN A C 1
ATOM 599 O O . ASN A 1 79 ? 2.594 8.815 11.291 1.00 96.75 79 ASN A O 1
ATOM 603 N N . GLY A 1 80 ? 0.950 8.903 9.756 1.00 97.25 80 GLY A N 1
ATOM 604 C CA . GLY A 1 80 ? 0.446 7.553 9.964 1.00 97.25 80 GLY A CA 1
ATOM 605 C C . GLY A 1 80 ? -0.616 7.407 11.052 1.00 97.25 80 GLY A C 1
ATOM 606 O O . GLY A 1 80 ? -0.999 6.280 11.366 1.00 97.25 80 GLY A O 1
ATOM 607 N N . LEU A 1 81 ? -1.093 8.519 11.621 1.00 97.25 81 LEU A N 1
ATOM 608 C CA . LEU A 1 81 ? -2.052 8.524 12.725 1.00 97.25 81 LEU A CA 1
ATOM 609 C C . LEU A 1 81 ? -3.494 8.770 12.261 1.00 97.25 81 LEU A C 1
ATOM 611 O O . LEU A 1 81 ? -3.762 9.768 11.592 1.00 97.25 81 LEU A O 1
ATOM 615 N N . GLU A 1 82 ? -4.419 7.939 12.748 1.00 94.81 82 GLU A N 1
ATOM 616 C CA . GLU A 1 82 ? -5.872 8.160 12.714 1.00 94.81 82 GLU A CA 1
ATOM 617 C C . GLU A 1 82 ? -6.405 8.211 14.147 1.00 94.81 82 GLU A C 1
ATOM 619 O O . GLU A 1 82 ? -6.238 7.252 14.895 1.00 94.81 82 GLU A O 1
ATOM 624 N N . ASN A 1 83 ? -7.034 9.309 14.576 1.00 90.06 83 ASN A N 1
ATOM 625 C CA . ASN A 1 83 ? -7.599 9.436 15.933 1.00 90.06 83 ASN A CA 1
ATOM 626 C C . ASN A 1 83 ? -6.652 8.994 17.078 1.00 90.06 83 ASN A C 1
ATOM 628 O O . ASN A 1 83 ? -7.096 8.439 18.081 1.00 90.06 83 ASN A O 1
ATOM 632 N N . LYS A 1 84 ? -5.343 9.278 16.947 1.00 90.12 84 LYS A N 1
ATOM 633 C CA . LYS A 1 84 ? -4.235 8.865 17.847 1.00 90.12 84 LYS A CA 1
ATOM 634 C C . LYS A 1 84 ? -3.825 7.385 17.777 1.00 90.12 84 LYS A C 1
ATOM 636 O O .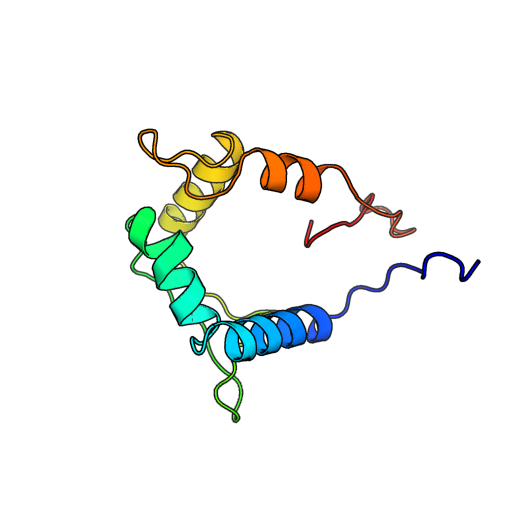 LYS A 1 84 ? -2.875 7.009 18.459 1.00 90.12 84 LYS A O 1
ATOM 641 N N . ASN A 1 85 ? -4.473 6.577 16.948 1.00 92.94 85 ASN A N 1
ATOM 642 C CA . ASN A 1 85 ? -4.045 5.217 16.642 1.00 92.94 85 ASN A CA 1
ATOM 643 C C . ASN A 1 85 ? -3.024 5.246 15.500 1.00 92.94 85 ASN A C 1
ATOM 645 O O . ASN A 1 85 ? -3.249 5.893 14.477 1.00 92.94 85 ASN A O 1
ATOM 649 N N . GLU A 1 86 ? -1.901 4.552 15.671 1.00 96.00 86 GLU A N 1
ATOM 650 C CA . GLU A 1 86 ? -0.908 4.391 14.609 1.00 96.00 86 GLU A CA 1
ATOM 651 C C . GLU A 1 86 ? -1.374 3.308 13.631 1.00 96.00 86 GLU A C 1
ATOM 653 O O . GLU A 1 86 ? -1.426 2.131 13.980 1.00 96.00 86 GLU A O 1
ATOM 658 N N . ILE A 1 87 ? -1.733 3.724 12.415 1.00 97.31 87 ILE A N 1
ATOM 659 C CA . ILE A 1 87 ? -2.119 2.829 11.316 1.00 97.31 87 ILE A CA 1
ATOM 660 C C . ILE A 1 87 ? -0.893 2.484 10.466 1.00 97.31 87 ILE A C 1
ATOM 662 O O . ILE A 1 87 ? -0.693 1.337 10.075 1.00 97.31 87 ILE A O 1
ATOM 666 N N . ILE A 1 88 ? -0.041 3.477 10.203 1.00 97.00 88 ILE A N 1
ATOM 667 C CA . ILE A 1 88 ? 1.242 3.304 9.516 1.00 97.00 88 ILE A CA 1
ATOM 668 C C . ILE A 1 88 ? 2.316 3.895 10.417 1.00 97.00 88 ILE A C 1
ATOM 670 O O . ILE A 1 88 ? 2.155 5.001 10.918 1.00 97.00 88 ILE A O 1
ATOM 674 N N . SER A 1 89 ? 3.435 3.202 10.620 1.00 97.62 89 SER A N 1
ATOM 675 C CA . SER A 1 89 ? 4.479 3.777 11.468 1.00 97.62 89 SER A CA 1
ATOM 676 C C . SER A 1 89 ? 5.061 5.048 10.849 1.00 97.62 89 SER A C 1
ATOM 678 O O . SER A 1 89 ? 5.415 5.090 9.664 1.00 97.62 89 SER A O 1
ATOM 680 N N . LYS A 1 90 ? 5.242 6.084 11.675 1.00 97.44 90 LYS A N 1
ATOM 681 C CA . LYS A 1 90 ? 5.916 7.322 11.249 1.00 97.44 90 LYS A CA 1
ATOM 682 C C . LYS A 1 90 ? 7.311 7.043 10.683 1.00 97.44 90 LYS A C 1
ATOM 684 O O . LYS A 1 90 ? 7.751 7.696 9.736 1.00 97.44 90 LYS A O 1
ATOM 689 N N . HIS A 1 91 ? 8.011 6.067 11.265 1.00 97.75 91 HIS A N 1
ATOM 690 C CA . HIS A 1 91 ? 9.316 5.634 10.778 1.00 97.75 91 HIS A CA 1
ATOM 691 C C . HIS A 1 91 ? 9.234 5.116 9.337 1.00 97.75 91 HIS A C 1
ATOM 693 O O . HIS A 1 91 ? 10.034 5.535 8.503 1.00 97.75 91 HIS A O 1
ATOM 699 N N . TRP A 1 92 ? 8.250 4.268 9.024 1.00 97.25 92 TRP A N 1
ATOM 700 C CA . TRP A 1 92 ? 8.071 3.740 7.675 1.00 97.25 92 TRP A CA 1
ATOM 701 C C . TRP A 1 92 ? 7.720 4.825 6.659 1.00 97.25 92 TRP A C 1
ATOM 703 O O . TRP A 1 92 ? 8.286 4.824 5.569 1.00 97.25 92 TRP A O 1
ATOM 713 N N . ILE A 1 93 ? 6.857 5.784 7.009 1.00 97.06 93 ILE A N 1
ATOM 714 C CA . ILE A 1 93 ? 6.549 6.923 6.125 1.00 97.06 93 ILE A CA 1
ATOM 715 C C . ILE A 1 93 ? 7.833 7.682 5.778 1.00 97.06 93 ILE A C 1
ATOM 717 O O . ILE A 1 93 ? 8.101 7.935 4.608 1.00 97.06 93 ILE A O 1
ATOM 721 N N . ASN A 1 94 ? 8.678 7.969 6.76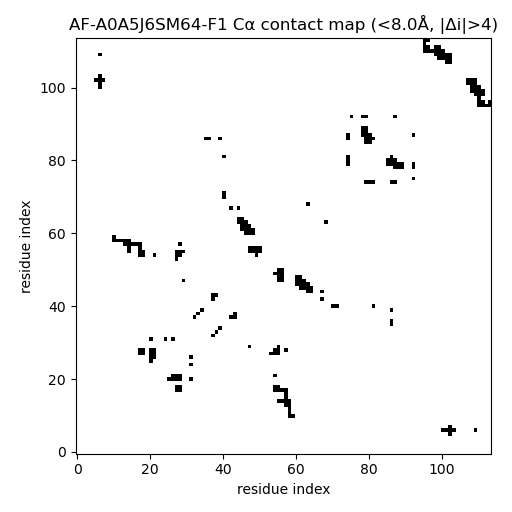9 1.00 96.69 94 ASN A N 1
ATOM 722 C CA . ASN A 1 94 ? 9.940 8.667 6.531 1.00 96.69 94 ASN A CA 1
ATOM 723 C C . ASN A 1 94 ? 10.895 7.835 5.654 1.00 96.69 94 ASN A C 1
ATOM 725 O O . ASN A 1 94 ? 11.396 8.320 4.644 1.00 96.69 94 ASN A O 1
ATOM 729 N N . VAL A 1 95 ? 11.098 6.556 5.985 1.00 96.56 95 VAL A N 1
ATOM 730 C CA . VAL A 1 95 ? 11.983 5.666 5.215 1.00 96.56 95 VAL A CA 1
ATOM 731 C C . VAL A 1 95 ? 11.512 5.507 3.769 1.00 96.56 95 VAL A C 1
ATOM 733 O O . VAL A 1 95 ? 12.340 5.574 2.863 1.00 96.56 95 VAL A O 1
ATOM 736 N N . SER A 1 96 ? 10.212 5.309 3.550 1.00 95.94 96 SER A N 1
ATOM 737 C CA . SER A 1 96 ? 9.648 5.033 2.223 1.00 95.94 96 SER A CA 1
ATOM 738 C C . SER A 1 96 ? 9.604 6.253 1.302 1.00 95.94 96 SER A C 1
ATOM 740 O O . SER A 1 96 ? 9.631 6.076 0.092 1.00 95.94 96 SER A O 1
ATOM 742 N N . THR A 1 97 ? 9.595 7.473 1.851 1.00 94.19 97 THR A N 1
ATOM 743 C CA . THR A 1 97 ? 9.478 8.724 1.072 1.00 94.19 97 THR A CA 1
ATOM 744 C C . THR A 1 97 ? 10.792 9.488 0.895 1.00 94.19 97 THR A C 1
ATOM 746 O O . THR A 1 97 ? 10.837 10.453 0.138 1.00 94.19 97 THR A O 1
ATOM 749 N N . THR A 1 98 ? 11.871 9.077 1.569 1.00 92.81 98 THR A N 1
ATOM 750 C CA . THR A 1 98 ? 13.177 9.768 1.498 1.00 92.81 98 THR A CA 1
ATOM 751 C C . THR A 1 98 ? 14.297 8.937 0.874 1.00 92.81 98 THR A C 1
ATOM 753 O O . THR A 1 98 ? 15.327 9.489 0.493 1.00 92.81 98 THR A O 1
ATOM 756 N N . ASN A 1 99 ? 14.118 7.620 0.735 1.00 88.19 99 ASN A N 1
ATOM 757 C CA . ASN A 1 99 ? 15.164 6.709 0.266 1.00 88.19 99 ASN A CA 1
ATOM 758 C C . ASN A 1 99 ? 14.904 6.222 -1.164 1.00 88.19 99 ASN A C 1
ATOM 760 O O . ASN A 1 99 ? 14.540 5.063 -1.381 1.00 88.19 99 ASN A O 1
ATOM 764 N N . GLY A 1 100 ? 15.114 7.109 -2.136 1.00 89.12 100 GLY A N 1
ATOM 765 C CA . GLY A 1 100 ? 15.061 6.782 -3.559 1.00 89.12 100 GLY A CA 1
ATOM 766 C C . GLY A 1 100 ? 16.436 6.512 -4.178 1.00 89.12 100 GLY A C 1
ATOM 767 O O . GLY A 1 100 ? 17.474 6.907 -3.644 1.00 89.12 100 GLY A O 1
ATOM 768 N N . ILE A 1 101 ? 16.451 5.830 -5.326 1.00 90.75 101 ILE A N 1
ATOM 769 C CA . ILE A 1 101 ? 17.593 5.835 -6.250 1.00 90.75 101 ILE A CA 1
ATOM 770 C C . ILE A 1 101 ? 17.252 6.648 -7.504 1.00 90.75 101 ILE A C 1
ATOM 772 O O . ILE A 1 101 ? 16.094 6.625 -7.929 1.00 90.75 101 ILE A O 1
ATOM 776 N N . PRO A 1 102 ? 18.238 7.292 -8.152 1.00 89.88 102 PRO A N 1
ATOM 777 C CA . PRO A 1 102 ? 17.998 8.005 -9.398 1.00 89.88 102 PRO A CA 1
ATOM 778 C C . PRO A 1 102 ? 17.404 7.093 -10.465 1.00 89.88 102 PRO A C 1
ATOM 780 O O . PRO A 1 102 ? 17.970 6.050 -10.810 1.00 89.88 102 PRO A O 1
ATOM 783 N N . THR A 1 103 ? 16.271 7.508 -11.028 1.00 88.75 103 THR A N 1
ATOM 784 C CA . THR A 1 103 ? 15.640 6.785 -12.142 1.00 88.75 103 THR A CA 1
ATOM 785 C C . THR A 1 103 ? 16.363 7.021 -13.468 1.00 88.75 103 THR A C 1
ATOM 787 O O . THR A 1 103 ? 16.165 6.265 -14.419 1.00 88.75 103 THR A O 1
ATOM 790 N N . ASN A 1 104 ? 17.216 8.054 -13.530 1.00 82.31 104 ASN A N 1
ATOM 791 C CA . ASN A 1 104 ? 17.797 8.611 -14.757 1.00 82.31 104 ASN A CA 1
ATOM 792 C C . ASN A 1 104 ? 16.732 9.025 -15.790 1.00 82.31 104 ASN A C 1
ATOM 794 O O . ASN A 1 104 ? 16.992 9.053 -16.992 1.00 82.31 104 ASN A O 1
ATOM 798 N N . LEU A 1 105 ? 15.530 9.344 -15.308 1.00 75.81 105 LEU A N 1
ATOM 799 C CA . LEU A 1 105 ? 14.439 9.961 -16.050 1.00 75.81 105 LEU A CA 1
ATOM 800 C C . LEU A 1 105 ? 14.182 11.353 -15.456 1.00 75.81 105 LEU A C 1
ATOM 802 O O . LEU A 1 105 ? 14.597 11.647 -14.337 1.00 75.81 105 LEU A O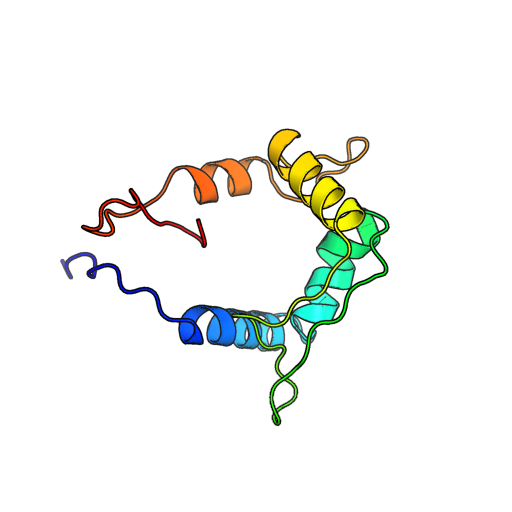 1
ATOM 806 N N . SER A 1 106 ? 13.437 12.208 -16.157 1.00 77.81 106 SER A N 1
ATOM 807 C CA . SER A 1 106 ? 13.037 13.533 -15.650 1.00 77.81 106 SER A CA 1
ATOM 808 C C . SER A 1 106 ? 12.022 13.486 -14.491 1.00 77.81 106 SER A C 1
ATOM 810 O O . SER A 1 106 ? 11.452 14.514 -14.145 1.00 77.81 106 SER A O 1
ATOM 812 N N . TYR A 1 107 ? 11.764 12.305 -13.921 1.00 73.06 107 TYR A N 1
ATOM 813 C CA . TYR A 1 107 ? 10.748 12.052 -12.894 1.00 73.06 107 TYR A CA 1
ATOM 814 C C . TYR A 1 107 ? 11.299 12.069 -11.460 1.00 73.06 107 TYR A C 1
ATOM 816 O O . TYR A 1 107 ? 10.523 11.943 -10.523 1.00 73.06 107 TYR A O 1
ATOM 824 N N . GLY A 1 108 ? 12.613 12.249 -11.284 1.00 87.56 108 GLY A N 1
ATOM 825 C CA . GLY A 1 108 ? 13.262 12.250 -9.972 1.00 87.56 108 GLY A CA 1
ATOM 826 C C . GLY A 1 108 ? 13.766 10.871 -9.542 1.00 87.56 108 GLY A C 1
ATOM 827 O O . GLY A 1 108 ? 14.103 10.024 -10.380 1.00 87.56 108 GLY A O 1
ATOM 828 N N . ASP A 1 109 ? 13.859 10.677 -8.231 1.00 92.06 109 ASP A N 1
ATOM 829 C CA . ASP A 1 109 ? 14.300 9.430 -7.606 1.00 92.06 109 ASP A CA 1
ATOM 830 C C . ASP A 1 109 ? 13.102 8.515 -7.328 1.00 92.06 109 ASP A C 1
ATOM 832 O O . ASP A 1 109 ? 11.982 8.995 -7.204 1.00 92.06 109 ASP A O 1
ATOM 836 N N . TYR A 1 110 ? 13.344 7.205 -7.226 1.00 92.06 110 TYR A N 1
ATOM 837 C CA . TYR A 1 110 ? 12.302 6.220 -6.929 1.00 92.06 110 TYR A CA 1
ATOM 838 C C . TYR A 1 110 ? 12.692 5.300 -5.780 1.00 92.06 110 TYR A C 1
ATOM 840 O O . TYR A 1 110 ? 13.795 4.737 -5.778 1.00 92.06 110 TYR A O 1
ATOM 848 N N . GLY A 1 111 ? 11.780 5.093 -4.834 1.00 92.88 111 GLY A N 1
ATOM 849 C CA . GLY A 1 111 ? 11.994 4.262 -3.655 1.00 92.88 111 GLY A CA 1
ATOM 850 C C . GLY A 1 111 ? 10.686 3.762 -3.058 1.00 92.88 111 GLY A C 1
ATOM 851 O O . GLY A 1 111 ? 9.725 4.503 -2.930 1.00 92.88 111 GLY A O 1
ATOM 852 N N . PHE A 1 112 ? 10.639 2.481 -2.679 1.00 94.31 112 PHE A N 1
ATOM 853 C CA . PHE A 1 112 ? 9.511 1.898 -1.933 1.00 94.31 112 PHE A CA 1
ATOM 854 C C . PHE A 1 112 ? 8.105 2.112 -2.538 1.00 94.31 112 PHE A C 1
ATOM 856 O O . PHE A 1 112 ? 7.114 2.000 -1.820 1.00 94.31 112 PHE A O 1
ATOM 863 N N . GLY A 1 113 ? 8.003 2.357 -3.848 1.00 92.56 113 GLY A N 1
ATOM 864 C CA . GLY A 1 113 ? 6.724 2.574 -4.532 1.00 92.56 113 GLY A CA 1
ATOM 865 C C . GLY A 1 113 ? 6.389 4.034 -4.856 1.00 92.56 113 GLY A C 1
ATOM 866 O O . GLY A 1 113 ? 5.313 4.261 -5.404 1.00 92.56 113 GLY A O 1
ATOM 867 N N . TRP A 1 114 ? 7.284 4.980 -4.545 1.00 90.81 114 TRP A N 1
ATOM 868 C CA . TRP A 1 114 ? 7.139 6.421 -4.779 1.00 90.81 114 TRP A CA 1
ATOM 869 C C . TRP A 1 114 ? 8.260 6.963 -5.656 1.00 90.81 114 TRP A C 1
ATOM 871 O O . TRP A 1 114 ? 9.392 6.434 -5.540 1.00 90.81 114 TRP A O 1
#

Radius of gyration: 15.65 Å; Cα contacts (8 Å, |Δi|>4): 132; chains: 1; bounding box: 47×32×34 Å